Protein AF-A0A4U8TBW0-F1 (afdb_monomer_lite)

Organism: NCBI:txid50960

Sequence (154 aa):
MKQALNNLKDYAELAQASYFYFDLFKDSQGIPRKIYELDSNSNKIKDESYPRGYKEIEITLEHIVSQKYCNQEVLVNLQQGDDIFTKMRNDANETFNFDKLNGEFSEIQAKNFAKRYEVIFHQPNTTSGFSATLFYDTKATSKDPEYISQLRVS

pLDDT: mean 92.68, std 5.75, range [68.69, 98.12]

Secondary structure (DSSP, 8-state):
-HHHHHHHHHHHHHHHHTTS-GGGGB-TTSPBPEEE-B-TTSPBPB-TTSTTSB-EEE--HHHHHBGGGTTPBEEPPPPP--SHHHHHHHHHHHHT---B----B-HHHHHHHHHHEEEEEEE---TTSEEEEEEEETT--TTS-SEEEEEEE-

Radius of gyration: 17.81 Å; chains: 1; bounding box: 44×28×57 Å

Structure (mmCIF, N/CA/C/O backbone):
data_AF-A0A4U8TBW0-F1
#
_entry.id   AF-A0A4U8TBW0-F1
#
loop_
_atom_site.group_PDB
_atom_site.id
_atom_site.type_symbol
_atom_site.label_atom_id
_atom_site.label_alt_id
_atom_site.label_comp_id
_atom_site.label_asym_id
_atom_site.label_entity_id
_atom_site.label_seq_id
_atom_site.pdbx_PDB_ins_code
_atom_site.Cartn_x
_atom_site.Cartn_y
_atom_site.Cartn_z
_atom_site.occupancy
_atom_site.B_iso_or_equiv
_atom_site.auth_seq_id
_atom_site.auth_comp_id
_atom_site.auth_asym_id
_atom_site.auth_atom_id
_atom_site.pdbx_PDB_model_num
ATOM 1 N N . MET A 1 1 ? -15.344 5.400 30.530 1.00 69.88 1 MET A N 1
ATOM 2 C CA . MET A 1 1 ? -15.166 6.586 29.659 1.00 69.88 1 MET A CA 1
ATOM 3 C C . MET A 1 1 ? -13.925 6.473 28.772 1.00 69.88 1 MET A C 1
ATOM 5 O O . MET A 1 1 ? -14.093 6.481 27.565 1.00 69.88 1 MET A O 1
ATOM 9 N N . LYS A 1 2 ? -12.713 6.267 29.324 1.00 82.06 2 LY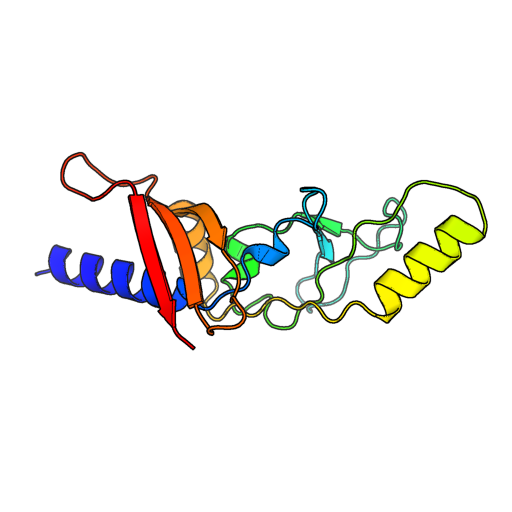S A N 1
ATOM 10 C CA . LYS A 1 2 ? -11.477 6.100 28.521 1.00 82.06 2 LYS A CA 1
ATOM 11 C C . LYS A 1 2 ? -11.546 4.961 27.487 1.00 82.06 2 LYS A C 1
ATOM 13 O O . LYS A 1 2 ? -11.174 5.167 26.345 1.00 82.06 2 LYS A O 1
ATOM 18 N N . GLN A 1 3 ? -12.085 3.800 27.865 1.00 83.44 3 GLN A N 1
ATOM 19 C CA . GLN A 1 3 ? -12.220 2.658 26.949 1.00 83.44 3 GLN A CA 1
ATOM 20 C C . GLN A 1 3 ? -13.195 2.933 25.794 1.00 83.44 3 GLN A C 1
ATOM 22 O O . GLN A 1 3 ? -12.866 2.677 24.648 1.00 83.44 3 GLN A O 1
ATOM 27 N N . ALA A 1 4 ? -14.359 3.524 26.078 1.00 84.69 4 ALA A N 1
ATOM 28 C CA . ALA A 1 4 ? -15.324 3.888 25.039 1.00 84.69 4 ALA A CA 1
ATOM 29 C C . ALA A 1 4 ? -14.744 4.901 24.035 1.00 84.69 4 ALA A C 1
ATOM 31 O O . ALA A 1 4 ? -14.999 4.791 22.842 1.00 84.69 4 ALA A O 1
ATOM 32 N N . LEU A 1 5 ? -13.932 5.853 24.512 1.00 87.75 5 LEU A N 1
ATOM 33 C CA . LEU A 1 5 ? -13.244 6.815 23.651 1.00 87.75 5 LEU A CA 1
ATOM 34 C C . LEU A 1 5 ? -12.189 6.141 22.761 1.00 87.75 5 LEU A C 1
ATOM 36 O O . LEU A 1 5 ? -12.115 6.452 21.577 1.00 87.75 5 LEU A O 1
ATOM 40 N N . ASN A 1 6 ? -11.405 5.209 23.312 1.00 87.38 6 ASN A N 1
ATOM 41 C CA . ASN A 1 6 ? -10.429 4.446 22.532 1.00 87.38 6 ASN A CA 1
ATOM 42 C C . ASN A 1 6 ? -11.123 3.610 21.453 1.00 87.38 6 ASN A C 1
ATOM 44 O O . ASN A 1 6 ? -10.750 3.711 20.293 1.00 87.38 6 ASN A O 1
ATOM 48 N N . ASN A 1 7 ? -12.193 2.894 21.807 1.00 87.50 7 ASN A N 1
ATOM 49 C CA . ASN A 1 7 ? -12.961 2.107 20.844 1.00 87.50 7 ASN A CA 1
ATOM 50 C C . ASN A 1 7 ? -13.544 2.991 19.732 1.00 87.50 7 ASN A C 1
ATOM 52 O O . ASN A 1 7 ? -13.497 2.621 18.566 1.00 87.50 7 ASN A O 1
ATOM 56 N N . LEU A 1 8 ? -14.071 4.174 20.072 1.00 90.56 8 LEU A N 1
ATOM 57 C CA . LEU A 1 8 ? -14.573 5.118 19.072 1.00 90.56 8 LEU A CA 1
ATOM 58 C C . LEU A 1 8 ? -13.466 5.555 18.107 1.00 90.56 8 LEU A C 1
ATOM 60 O O . LEU A 1 8 ? -13.693 5.598 16.902 1.00 90.56 8 LEU A O 1
ATOM 64 N N . LYS A 1 9 ? -12.276 5.861 18.635 1.00 91.25 9 LYS A N 1
ATOM 65 C CA . LYS A 1 9 ? -11.112 6.210 17.821 1.00 91.25 9 LYS A CA 1
ATOM 66 C C . LYS A 1 9 ? -10.714 5.053 16.901 1.00 91.25 9 LYS A C 1
ATOM 68 O O . LYS A 1 9 ? -10.542 5.272 15.710 1.00 91.25 9 LYS A O 1
ATOM 73 N N . ASP A 1 10 ? -10.616 3.843 17.438 1.00 91.44 10 ASP A N 1
ATOM 74 C CA . ASP A 1 10 ? -10.227 2.646 16.692 1.00 91.44 10 ASP A CA 1
ATOM 75 C C . ASP A 1 10 ? -11.205 2.342 15.550 1.00 91.44 10 ASP A C 1
ATOM 77 O O . ASP A 1 10 ? -10.792 2.125 14.411 1.00 91.44 10 ASP A O 1
ATOM 81 N N . TYR A 1 11 ? -12.512 2.387 15.826 1.00 91.62 11 TYR A N 1
ATOM 82 C CA . TYR A 1 11 ? -13.534 2.181 14.801 1.00 91.62 11 TYR A CA 1
ATOM 83 C C . TYR A 1 11 ? -13.559 3.306 13.764 1.00 91.62 11 TYR A C 1
ATOM 85 O O . TYR A 1 11 ? -13.791 3.029 12.589 1.00 91.62 11 TYR A O 1
ATOM 93 N N . ALA A 1 12 ? -13.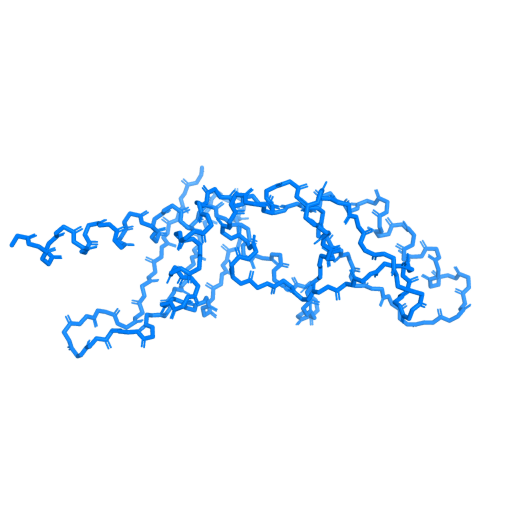291 4.554 14.162 1.00 93.44 12 ALA A N 1
ATOM 94 C CA . ALA A 1 12 ? -13.157 5.662 13.220 1.00 93.44 12 ALA A CA 1
ATOM 95 C C . ALA A 1 12 ? -11.936 5.485 12.302 1.00 93.44 12 ALA A C 1
ATOM 97 O O . ALA A 1 12 ? -12.048 5.709 11.098 1.00 93.44 12 ALA A O 1
ATOM 98 N N . GLU A 1 13 ? -10.799 5.032 12.840 1.00 95.25 13 GLU A N 1
ATOM 99 C CA . GLU A 1 13 ? -9.608 4.714 12.045 1.00 95.25 13 GLU A CA 1
ATOM 100 C C . GLU A 1 13 ? -9.882 3.563 11.070 1.00 95.25 13 GLU A C 1
ATOM 102 O O . GLU A 1 13 ? -9.561 3.686 9.894 1.00 95.25 13 GLU A O 1
ATOM 107 N N . LEU A 1 14 ? -10.536 2.479 11.499 1.00 94.81 14 LEU A N 1
ATOM 108 C CA . LEU A 1 14 ? -10.921 1.376 10.607 1.00 94.81 14 LEU A CA 1
ATOM 109 C C . LEU A 1 14 ? -11.884 1.831 9.500 1.00 94.81 14 LEU A C 1
ATOM 111 O O . LEU A 1 14 ? -11.711 1.460 8.338 1.00 94.81 14 LEU A O 1
ATOM 115 N N . ALA A 1 15 ? -12.870 2.664 9.840 1.00 92.75 15 ALA A N 1
ATOM 116 C CA . ALA A 1 15 ? -13.803 3.223 8.870 1.00 92.75 15 ALA A CA 1
ATOM 117 C C . ALA A 1 15 ? -13.087 4.113 7.842 1.00 92.75 15 ALA A C 1
ATOM 119 O O . ALA A 1 15 ? -13.329 3.966 6.646 1.00 92.75 15 ALA A O 1
ATOM 120 N N . GLN A 1 16 ? -12.165 4.983 8.270 1.00 94.06 16 GLN A N 1
ATOM 121 C CA . GLN A 1 16 ? -11.353 5.783 7.347 1.00 94.06 16 GLN A CA 1
ATOM 122 C C . GLN A 1 16 ? -10.435 4.889 6.503 1.00 94.06 16 GLN A C 1
ATOM 124 O O . GLN A 1 16 ? -10.351 5.067 5.291 1.00 94.06 16 GLN A O 1
ATOM 129 N N . ALA A 1 17 ? -9.817 3.877 7.116 1.00 94.19 17 ALA A N 1
ATOM 130 C CA . ALA A 1 17 ? -8.922 2.953 6.433 1.00 94.19 17 ALA A CA 1
ATOM 131 C C . ALA A 1 17 ? -9.606 2.203 5.284 1.00 94.19 17 ALA A C 1
ATOM 133 O O . ALA A 1 17 ? -8.957 1.896 4.290 1.00 94.19 17 ALA A O 1
ATOM 134 N N . SER A 1 18 ? -10.920 1.973 5.369 1.00 90.06 18 SER A N 1
ATOM 135 C CA . SER A 1 18 ? -11.704 1.343 4.298 1.00 90.06 18 SER A CA 1
ATOM 136 C C . SER A 1 18 ? -11.707 2.107 2.963 1.00 90.06 18 SER A C 1
ATOM 138 O O . SER A 1 18 ? -12.082 1.541 1.937 1.00 90.06 18 SER A O 1
ATOM 140 N N . TYR A 1 19 ? -11.279 3.374 2.953 1.00 90.56 19 TYR A N 1
ATOM 141 C CA . TYR A 1 19 ? -11.167 4.192 1.744 1.00 90.56 19 TYR A CA 1
ATOM 142 C C . TYR A 1 19 ? -9.805 4.078 1.042 1.00 90.56 19 TYR A C 1
ATOM 144 O O . TYR A 1 19 ? -9.656 4.602 -0.065 1.00 90.56 19 TYR A O 1
ATOM 152 N N . PHE A 1 20 ? -8.824 3.400 1.643 1.00 94.06 20 PHE A N 1
ATOM 153 C CA . PHE A 1 20 ? -7.490 3.255 1.062 1.00 94.06 20 PHE A CA 1
ATOM 154 C C . PHE A 1 20 ? -7.386 2.087 0.072 1.00 94.06 20 PHE A C 1
ATOM 156 O O . PHE A 1 20 ? -8.160 1.130 0.117 1.00 94.06 20 PHE A O 1
ATOM 163 N N . TYR A 1 21 ? -6.413 2.176 -0.837 1.00 93.44 21 TYR A N 1
ATOM 164 C CA . TYR A 1 21 ? -6.217 1.219 -1.931 1.00 93.44 21 TYR A CA 1
ATOM 165 C C . TYR A 1 21 ? -5.342 0.030 -1.510 1.00 93.44 21 TYR A C 1
ATOM 167 O O . TYR A 1 21 ? -4.151 -0.043 -1.821 1.00 93.44 21 TYR A O 1
ATOM 175 N N . PHE A 1 22 ? -5.925 -0.909 -0.757 1.00 95.31 22 PHE A N 1
ATOM 176 C CA . PHE A 1 22 ? -5.224 -2.128 -0.325 1.00 95.31 22 PHE A CA 1
ATOM 177 C C . PHE A 1 22 ? -4.999 -3.134 -1.460 1.00 95.31 22 PHE A C 1
ATOM 179 O O . PHE A 1 22 ? -4.161 -4.024 -1.340 1.00 95.31 22 PHE A O 1
ATOM 186 N N . ASP A 1 23 ? -5.689 -2.992 -2.587 1.00 93.44 23 ASP A N 1
ATOM 187 C CA . ASP A 1 23 ? -5.419 -3.744 -3.812 1.00 93.44 23 ASP A CA 1
ATOM 188 C C . ASP A 1 23 ? -4.014 -3.480 -4.371 1.00 93.44 23 ASP A C 1
ATOM 190 O O . ASP A 1 23 ? -3.456 -4.337 -5.048 1.00 93.44 23 ASP A O 1
ATOM 194 N N . LEU A 1 24 ? -3.378 -2.364 -3.999 1.00 95.62 24 LEU A N 1
ATOM 195 C CA . LEU A 1 24 ? -2.015 -2.038 -4.424 1.00 95.62 24 LEU A CA 1
ATOM 196 C C . LEU A 1 24 ? -0.929 -2.861 -3.716 1.00 95.62 24 LEU A C 1
ATOM 198 O O . LEU A 1 24 ? 0.235 -2.757 -4.106 1.00 95.62 24 LEU A O 1
ATOM 202 N N . PHE A 1 25 ? -1.271 -3.681 -2.710 1.00 95.06 25 PHE A N 1
ATOM 203 C CA . PHE A 1 25 ? -0.311 -4.577 -2.055 1.00 95.06 25 PHE A CA 1
ATOM 204 C C . PHE A 1 25 ? 0.349 -5.537 -3.040 1.00 95.06 25 PHE A C 1
ATOM 206 O O . PHE A 1 25 ? 1.538 -5.829 -2.919 1.00 95.06 25 PHE A O 1
ATOM 213 N N . LYS A 1 26 ? -0.431 -6.067 -3.983 1.00 95.31 26 LYS A N 1
ATOM 214 C CA . LYS A 1 26 ? -0.019 -7.134 -4.892 1.00 95.31 26 LYS A CA 1
ATOM 215 C C . LYS A 1 26 ? -0.559 -6.861 -6.284 1.00 95.31 26 LYS A C 1
ATOM 217 O O . LYS A 1 26 ? -1.605 -6.250 -6.441 1.00 95.31 26 LYS A O 1
ATOM 222 N N . ASP A 1 27 ? 0.155 -7.316 -7.301 1.00 93.81 27 ASP A N 1
ATOM 223 C CA . ASP A 1 27 ? -0.381 -7.300 -8.657 1.00 93.81 27 ASP A CA 1
ATOM 224 C C . ASP A 1 27 ? -1.436 -8.403 -8.869 1.00 93.81 27 ASP A C 1
ATOM 226 O O . ASP A 1 27 ? -1.744 -9.202 -7.982 1.00 93.81 27 ASP A O 1
ATOM 230 N N . SER A 1 28 ? -1.976 -8.471 -10.088 1.00 89.81 28 SER A N 1
ATOM 231 C CA . SER A 1 28 ? -2.954 -9.493 -10.484 1.00 89.81 28 SER A CA 1
ATOM 232 C C . SER A 1 28 ? -2.457 -10.941 -10.355 1.00 89.81 28 SER A C 1
ATOM 234 O O . SER A 1 28 ? -3.275 -11.858 -10.348 1.00 89.81 28 SER A O 1
ATOM 236 N N . GLN A 1 29 ? -1.141 -11.158 -10.260 1.00 91.81 29 GLN A N 1
ATOM 237 C CA . GLN A 1 29 ? -0.515 -12.470 -10.082 1.00 91.81 29 GLN A CA 1
ATOM 238 C C . GLN A 1 29 ? -0.212 -12.771 -8.605 1.00 91.81 29 GLN A C 1
ATOM 240 O O . GLN A 1 29 ? 0.344 -13.821 -8.287 1.00 91.81 29 GLN A O 1
ATOM 245 N N . GLY A 1 30 ? -0.575 -11.869 -7.688 1.00 92.50 30 GLY A N 1
ATOM 246 C CA . GLY A 1 30 ? -0.321 -12.015 -6.259 1.00 92.50 30 GLY A CA 1
ATOM 247 C C . GLY A 1 30 ? 1.114 -11.678 -5.845 1.00 92.50 30 GLY A C 1
ATOM 248 O 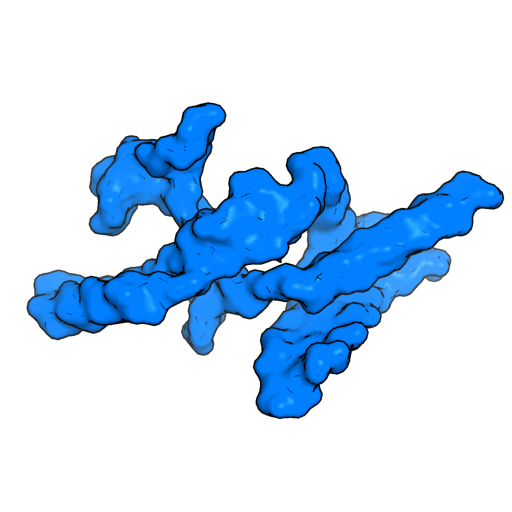O . GLY A 1 30 ? 1.486 -11.966 -4.704 1.00 92.50 30 GLY A O 1
ATOM 249 N N . ILE A 1 31 ? 1.913 -11.071 -6.728 1.00 95.12 31 ILE A N 1
ATOM 250 C CA . ILE A 1 31 ? 3.291 -10.675 -6.423 1.00 95.12 31 ILE A CA 1
ATOM 251 C C . ILE A 1 31 ? 3.260 -9.321 -5.705 1.00 95.12 31 ILE A C 1
ATOM 253 O O . ILE A 1 31 ? 2.638 -8.388 -6.224 1.00 95.12 31 ILE A O 1
ATOM 257 N N . PRO A 1 32 ? 3.921 -9.176 -4.540 1.00 97.00 32 PRO A N 1
ATOM 258 C CA . PRO A 1 32 ? 3.983 -7.905 -3.831 1.00 97.00 32 PRO A CA 1
ATOM 259 C C . PRO A 1 32 ? 4.495 -6.778 -4.721 1.00 97.00 32 PRO A C 1
ATOM 261 O O . PRO A 1 32 ? 5.480 -6.942 -5.445 1.00 97.00 32 PRO A O 1
ATOM 264 N N . ARG A 1 33 ? 3.816 -5.634 -4.679 1.00 97.44 33 ARG A N 1
ATOM 265 C CA . ARG A 1 33 ? 4.247 -4.436 -5.400 1.00 97.44 33 ARG A CA 1
ATOM 266 C C . ARG A 1 33 ? 5.151 -3.587 -4.523 1.00 97.44 33 ARG A C 1
ATOM 268 O O . ARG A 1 33 ? 5.230 -3.755 -3.304 1.00 97.44 33 ARG A O 1
ATOM 275 N N . LYS A 1 34 ? 5.857 -2.665 -5.165 1.00 97.88 34 LYS A N 1
ATOM 276 C CA . LYS A 1 34 ? 6.908 -1.872 -4.530 1.00 97.88 34 LYS A CA 1
ATOM 277 C C . LYS A 1 34 ? 6.685 -0.383 -4.729 1.00 97.88 34 LYS A C 1
ATOM 279 O O . LYS A 1 34 ? 5.911 0.030 -5.584 1.00 97.88 34 LYS A O 1
ATOM 284 N N . ILE A 1 35 ? 7.416 0.413 -3.966 1.00 97.69 35 ILE A N 1
ATOM 285 C CA . ILE A 1 35 ? 7.591 1.854 -4.158 1.00 97.69 35 ILE A CA 1
ATOM 286 C C . ILE A 1 35 ? 9.083 2.183 -4.126 1.00 97.69 35 ILE A C 1
ATOM 288 O O . ILE A 1 35 ? 9.887 1.400 -3.618 1.00 97.69 35 ILE A O 1
ATOM 292 N N . TYR A 1 36 ? 9.468 3.349 -4.638 1.00 97.31 36 TYR A N 1
ATOM 293 C CA . TYR A 1 36 ? 10.822 3.858 -4.416 1.00 97.31 36 TYR A CA 1
ATOM 294 C C . TYR A 1 36 ? 11.038 4.208 -2.942 1.00 97.31 36 TYR A C 1
ATOM 296 O O . TYR A 1 36 ? 10.180 4.824 -2.311 1.00 97.31 36 TYR A O 1
ATOM 304 N N . GLU A 1 37 ? 12.204 3.886 -2.396 1.00 96.19 37 GLU A N 1
ATOM 305 C CA . GLU A 1 37 ? 12.604 4.466 -1.120 1.00 96.19 37 GLU A CA 1
ATOM 306 C C . GLU A 1 37 ? 12.994 5.934 -1.322 1.00 96.19 37 GLU A C 1
ATOM 308 O O . GLU A 1 37 ? 13.682 6.293 -2.287 1.00 96.19 37 GLU A O 1
ATOM 313 N N . LEU A 1 38 ? 12.531 6.782 -0.407 1.00 93.94 38 LEU A N 1
ATOM 314 C CA . LEU A 1 38 ? 12.784 8.213 -0.431 1.00 93.94 38 LEU A CA 1
ATOM 315 C C . LEU A 1 38 ? 13.727 8.615 0.702 1.00 93.94 38 LEU A C 1
ATOM 317 O O . LEU A 1 38 ? 13.630 8.102 1.819 1.00 93.94 38 LEU A O 1
ATOM 321 N N . ASP A 1 39 ? 14.612 9.567 0.418 1.00 93.12 39 ASP A N 1
ATOM 322 C CA . ASP A 1 39 ? 15.428 10.226 1.433 1.00 93.12 39 ASP A CA 1
ATOM 323 C C . ASP A 1 39 ? 14.600 11.217 2.281 1.00 93.12 39 ASP A C 1
ATOM 325 O O . ASP A 1 39 ? 13.401 11.426 2.072 1.00 93.12 39 ASP A O 1
ATOM 329 N N . SER A 1 40 ? 15.247 11.872 3.247 1.00 88.88 40 SER A N 1
ATOM 330 C CA . SER A 1 40 ? 14.607 12.882 4.104 1.00 88.88 40 SER A CA 1
ATOM 331 C C . SER A 1 40 ? 14.039 14.088 3.340 1.00 88.88 40 SER A C 1
ATOM 333 O O . SER A 1 40 ? 13.196 14.801 3.876 1.00 88.88 40 SER A O 1
ATOM 335 N N . ASN A 1 41 ? 14.487 14.320 2.104 1.00 90.25 41 ASN A N 1
ATOM 336 C CA . ASN A 1 41 ? 14.045 15.400 1.224 1.00 90.25 41 ASN A CA 1
ATOM 337 C C . ASN A 1 41 ? 13.022 14.916 0.178 1.00 90.25 41 ASN A C 1
ATOM 339 O O . ASN A 1 41 ? 12.706 15.658 -0.749 1.00 90.25 41 ASN A O 1
ATOM 343 N N . SER A 1 42 ? 12.491 13.696 0.323 1.00 88.38 42 SER A N 1
ATOM 344 C CA . SER A 1 42 ? 11.550 13.063 -0.613 1.00 88.38 42 SER A CA 1
ATOM 345 C C . SER A 1 42 ? 12.120 12.769 -2.009 1.00 88.38 42 SER A C 1
ATOM 347 O O . SER A 1 42 ? 11.360 12.600 -2.964 1.00 88.38 42 SER A O 1
ATOM 349 N N . ASN A 1 43 ? 13.445 12.672 -2.154 1.00 93.88 43 ASN A N 1
ATOM 350 C CA . ASN A 1 43 ? 14.073 12.246 -3.404 1.00 93.88 43 ASN A CA 1
ATOM 351 C C . ASN A 1 43 ? 14.269 10.731 -3.430 1.00 93.88 43 ASN A C 1
ATOM 353 O O . ASN A 1 43 ? 14.591 10.119 -2.413 1.00 93.88 43 ASN A O 1
ATOM 357 N N . LYS A 1 44 ? 14.146 10.131 -4.619 1.00 96.19 44 LYS A N 1
ATOM 358 C CA . LYS A 1 44 ? 14.433 8.707 -4.837 1.00 96.19 44 LYS A CA 1
ATOM 359 C C . LYS A 1 44 ? 15.903 8.412 -4.531 1.00 96.19 44 LYS A C 1
ATOM 361 O O . LYS A 1 44 ? 16.795 9.067 -5.078 1.00 96.19 44 LYS A O 1
ATOM 366 N N . ILE A 1 45 ? 16.155 7.396 -3.714 1.00 96.88 45 ILE A N 1
ATOM 367 C CA . ILE A 1 45 ? 17.514 6.961 -3.379 1.00 96.88 45 ILE A CA 1
ATOM 368 C C . ILE A 1 45 ? 18.080 6.152 -4.550 1.00 96.88 45 ILE A C 1
ATOM 370 O O . ILE A 1 45 ? 17.492 5.150 -4.950 1.00 96.88 45 ILE A O 1
ATOM 374 N N . LYS A 1 46 ? 19.211 6.587 -5.118 1.00 97.00 46 LYS A N 1
ATOM 375 C CA . LYS A 1 46 ? 19.890 5.873 -6.213 1.00 97.00 46 LYS A CA 1
ATOM 376 C C . LYS A 1 46 ? 20.565 4.605 -5.699 1.00 97.00 46 LYS A C 1
ATOM 378 O O . LYS A 1 46 ? 21.306 4.663 -4.721 1.00 97.00 46 LYS A O 1
ATOM 383 N N . ASP A 1 47 ? 20.337 3.501 -6.396 1.00 96.81 47 ASP A N 1
ATOM 384 C CA . ASP A 1 47 ? 20.964 2.207 -6.140 1.00 96.81 47 ASP A CA 1
ATOM 385 C C . ASP A 1 47 ? 20.911 1.359 -7.422 1.00 96.81 47 ASP A C 1
ATOM 387 O O . ASP A 1 47 ? 19.850 0.886 -7.832 1.00 96.81 47 ASP A O 1
ATOM 391 N N . GLU A 1 48 ? 22.062 1.189 -8.075 1.00 95.88 48 GLU A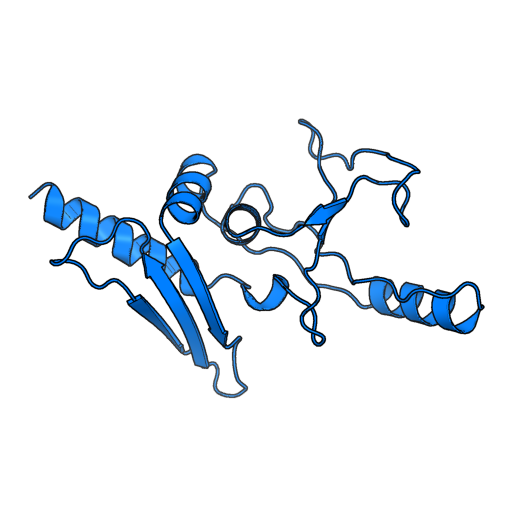 N 1
ATOM 392 C CA . GLU A 1 48 ? 22.193 0.470 -9.352 1.00 95.88 48 GLU A CA 1
ATOM 393 C C . GLU A 1 48 ? 22.003 -1.050 -9.222 1.00 95.88 48 GLU A C 1
ATOM 395 O O . GLU A 1 48 ? 21.923 -1.743 -10.233 1.00 95.88 48 GLU A O 1
ATOM 400 N N . SER A 1 49 ? 21.884 -1.581 -7.997 1.00 95.31 49 SER A N 1
ATOM 401 C CA . SER A 1 49 ? 21.535 -2.992 -7.789 1.00 95.31 49 SER A CA 1
ATOM 402 C C . SER A 1 49 ? 20.070 -3.312 -8.119 1.00 95.31 49 SER A C 1
ATOM 404 O O . SER A 1 49 ? 19.723 -4.481 -8.294 1.00 95.31 49 SER A O 1
ATOM 406 N N . TYR A 1 50 ? 19.214 -2.291 -8.233 1.00 94.31 50 TYR A N 1
ATOM 407 C CA . TYR A 1 50 ? 17.800 -2.435 -8.577 1.00 94.31 50 TYR A CA 1
ATOM 408 C C . TYR A 1 50 ? 17.561 -2.207 -10.074 1.00 94.31 50 TYR A C 1
ATOM 410 O O . TYR A 1 50 ? 18.252 -1.390 -10.685 1.00 94.31 50 TYR A O 1
ATOM 418 N N . PRO A 1 51 ? 16.527 -2.834 -10.673 1.00 91.50 51 PRO A N 1
ATOM 419 C CA . PRO A 1 51 ? 16.273 -2.760 -12.117 1.00 91.50 51 PRO A CA 1
ATOM 420 C C . PRO A 1 51 ? 16.152 -1.338 -12.675 1.00 91.50 51 PRO A C 1
ATOM 422 O O . PRO A 1 51 ? 16.497 -1.085 -13.825 1.00 91.50 51 PRO A O 1
ATOM 425 N N . ARG A 1 52 ? 15.665 -0.407 -11.851 1.00 93.25 52 ARG A N 1
ATOM 426 C CA . ARG A 1 52 ? 15.423 0.993 -12.222 1.00 93.25 52 ARG A CA 1
ATOM 427 C C . ARG A 1 52 ? 16.544 1.942 -11.798 1.00 93.25 52 ARG A C 1
ATOM 429 O O . ARG A 1 52 ? 16.413 3.147 -11.981 1.00 93.25 52 ARG A O 1
ATOM 436 N N . GLY A 1 53 ? 17.613 1.431 -11.184 1.00 95.69 53 GLY A N 1
ATOM 437 C CA . GLY A 1 53 ? 18.704 2.244 -10.636 1.00 95.69 53 GLY A CA 1
ATOM 438 C C . GLY A 1 53 ? 18.337 3.043 -9.379 1.00 95.69 53 GLY A C 1
ATOM 439 O O . GLY A 1 53 ? 19.075 3.945 -8.975 1.00 95.69 53 GLY A O 1
ATOM 440 N N . TYR A 1 54 ? 17.202 2.729 -8.755 1.00 97.25 54 TYR A N 1
ATOM 441 C CA . TYR A 1 54 ? 16.738 3.328 -7.509 1.00 97.25 54 TYR A CA 1
ATOM 442 C C . TYR A 1 54 ? 16.313 2.240 -6.543 1.00 97.25 54 TYR A C 1
ATOM 444 O O . TYR A 1 54 ? 15.719 1.246 -6.956 1.00 97.25 54 TYR A O 1
ATOM 452 N N . LYS A 1 55 ? 16.555 2.463 -5.254 1.00 97.62 55 LYS A N 1
ATOM 453 C CA . LYS A 1 55 ? 16.169 1.525 -4.210 1.00 97.62 55 LYS A CA 1
ATOM 454 C C . LYS A 1 55 ? 14.650 1.350 -4.186 1.00 97.62 55 LYS A C 1
ATOM 456 O O . LYS A 1 55 ? 13.903 2.325 -4.088 1.00 97.62 55 LYS A O 1
ATOM 461 N N . GLU A 1 56 ? 14.206 0.102 -4.275 1.00 97.06 56 GLU A N 1
ATOM 462 C CA . GLU A 1 56 ? 12.796 -0.286 -4.233 1.00 97.06 56 GLU A CA 1
ATOM 463 C C . GLU A 1 56 ? 12.497 -1.003 -2.914 1.00 97.06 56 GLU A C 1
ATOM 465 O O . GLU A 1 56 ? 13.258 -1.871 -2.486 1.00 97.06 56 GLU A O 1
ATOM 470 N N . ILE A 1 57 ? 11.367 -0.683 -2.290 1.00 97.00 57 ILE A N 1
ATOM 471 C CA . ILE A 1 57 ? 10.894 -1.339 -1.067 1.00 97.00 57 ILE A CA 1
ATOM 472 C C . ILE A 1 57 ? 9.484 -1.880 -1.271 1.00 97.00 57 ILE A C 1
ATOM 474 O O . ILE A 1 57 ? 8.678 -1.289 -1.989 1.00 97.00 57 ILE A O 1
ATOM 478 N N . GLU A 1 58 ? 9.188 -3.016 -0.647 1.00 97.75 58 GLU A N 1
ATOM 479 C CA . GLU A 1 58 ? 7.854 -3.616 -0.679 1.00 97.75 58 GLU A CA 1
ATOM 480 C C . GLU A 1 58 ? 6.819 -2.697 -0.013 1.00 97.75 58 GLU A C 1
ATOM 482 O O . GLU A 1 58 ? 7.096 -2.015 0.981 1.00 97.75 58 GLU A O 1
ATOM 487 N N . ILE A 1 59 ? 5.611 -2.658 -0.577 1.00 97.62 59 ILE A N 1
ATOM 488 C CA . ILE A 1 59 ? 4.501 -1.913 0.010 1.00 97.62 59 ILE A CA 1
ATOM 489 C C . ILE A 1 59 ? 4.053 -2.589 1.302 1.00 97.62 59 ILE A C 1
ATOM 491 O O . ILE A 1 59 ? 3.757 -3.777 1.342 1.00 97.62 59 ILE A O 1
ATOM 495 N N . THR A 1 60 ? 3.941 -1.792 2.360 1.00 97.12 60 THR A N 1
ATOM 496 C CA . THR A 1 60 ? 3.439 -2.224 3.661 1.00 97.12 60 THR A CA 1
ATOM 497 C C . THR A 1 60 ? 2.131 -1.510 3.974 1.00 97.12 60 THR A C 1
ATOM 499 O O . THR A 1 60 ? 1.781 -0.512 3.339 1.00 97.12 60 THR A O 1
ATOM 502 N N . LEU A 1 61 ? 1.410 -2.000 4.987 1.00 97.06 61 LEU A N 1
ATOM 503 C CA . LEU A 1 61 ? 0.181 -1.356 5.446 1.00 97.06 61 LEU A CA 1
ATOM 504 C C . LEU A 1 61 ? 0.426 0.102 5.857 1.00 97.06 61 LEU A C 1
ATOM 506 O O . LEU A 1 61 ? -0.381 0.968 5.535 1.00 97.06 61 LEU A O 1
ATOM 510 N N . GLU A 1 62 ? 1.564 0.386 6.496 1.00 97.12 62 GLU A N 1
ATOM 511 C CA . GLU A 1 62 ? 1.954 1.751 6.861 1.00 97.12 62 GLU A CA 1
ATOM 512 C C . GLU A 1 62 ? 2.061 2.658 5.628 1.00 97.12 62 GLU A C 1
ATOM 514 O O . GLU A 1 62 ? 1.577 3.787 5.670 1.00 97.12 62 GLU A O 1
ATOM 519 N N . HIS A 1 63 ? 2.635 2.164 4.523 1.00 97.38 63 HIS A N 1
ATOM 520 C CA . HIS A 1 63 ? 2.751 2.938 3.284 1.00 97.38 63 HIS A CA 1
ATOM 521 C C . HIS A 1 63 ? 1.374 3.310 2.722 1.00 97.38 63 HIS A C 1
ATOM 523 O O . HIS A 1 63 ? 1.157 4.464 2.369 1.00 97.38 63 HIS A O 1
ATOM 529 N N . ILE A 1 64 ? 0.437 2.357 2.679 1.00 97.19 64 ILE A N 1
ATOM 530 C CA . ILE A 1 64 ? -0.893 2.569 2.087 1.00 97.19 64 ILE A CA 1
ATOM 531 C C . ILE A 1 64 ? -1.713 3.579 2.885 1.00 97.19 64 ILE A C 1
ATOM 533 O O . ILE A 1 64 ? -2.345 4.448 2.292 1.00 97.19 64 ILE A O 1
ATOM 537 N N . VAL A 1 65 ? -1.708 3.479 4.217 1.00 97.75 65 VAL A N 1
ATOM 538 C CA . VAL A 1 65 ? -2.575 4.323 5.054 1.00 97.75 65 VAL A CA 1
ATOM 539 C C . VAL A 1 65 ? -1.978 5.697 5.348 1.00 97.75 65 VAL A C 1
ATOM 541 O O . VAL A 1 65 ? -2.708 6.607 5.734 1.00 97.75 65 VAL A O 1
ATOM 544 N N . SER A 1 66 ? -0.663 5.874 5.198 1.00 97.19 66 SER A N 1
ATOM 545 C CA . SER A 1 66 ? 0.027 7.091 5.622 1.00 97.19 66 SER A CA 1
ATOM 546 C C . SER A 1 66 ? -0.021 8.217 4.591 1.00 97.19 66 SER A C 1
ATOM 548 O O . SER A 1 66 ? 0.324 8.048 3.424 1.00 97.19 66 SER A O 1
ATOM 550 N N . GLN A 1 67 ? -0.298 9.423 5.083 1.00 96.44 67 GLN A N 1
ATOM 551 C CA . GLN A 1 67 ? -0.208 10.671 4.331 1.00 96.44 67 GLN A CA 1
ATOM 552 C C . GLN A 1 67 ? 1.202 10.958 3.804 1.00 96.44 67 GLN A C 1
ATOM 554 O O . GLN A 1 67 ? 1.348 11.604 2.770 1.00 96.44 67 GLN A O 1
ATOM 559 N N . LYS A 1 68 ? 2.247 10.470 4.484 1.00 94.38 68 LYS A N 1
ATOM 560 C CA . LYS A 1 68 ? 3.643 10.679 4.071 1.00 94.38 68 LYS A CA 1
ATOM 561 C C . LYS A 1 68 ? 3.910 10.139 2.664 1.00 94.38 68 LYS A C 1
ATOM 563 O O . LYS A 1 68 ? 4.680 10.739 1.924 1.00 94.38 68 LYS A O 1
ATOM 568 N N . TYR A 1 69 ? 3.280 9.019 2.318 1.00 95.06 69 TYR A N 1
ATOM 569 C CA . TYR A 1 69 ? 3.449 8.351 1.029 1.00 95.06 69 TYR A CA 1
ATOM 570 C C . TYR A 1 69 ? 2.308 8.689 0.055 1.00 95.06 69 TYR A C 1
ATOM 572 O O . TYR A 1 69 ? 2.224 8.112 -1.025 1.00 95.06 69 TYR A O 1
ATOM 580 N N . CYS A 1 70 ? 1.421 9.624 0.408 1.00 94.88 70 CYS A N 1
ATOM 581 C CA . CYS A 1 70 ? 0.310 10.029 -0.445 1.00 94.88 70 CYS A CA 1
ATOM 582 C C . CYS A 1 70 ? 0.821 10.559 -1.794 1.00 94.88 70 CYS A C 1
ATOM 584 O O . CYS A 1 70 ? 1.780 11.329 -1.852 1.00 94.88 70 CYS A O 1
ATOM 586 N N . ASN A 1 71 ? 0.166 10.157 -2.883 1.00 95.62 71 ASN A N 1
ATOM 587 C CA . ASN A 1 71 ? 0.552 10.419 -4.273 1.00 95.62 71 ASN A CA 1
ATOM 588 C C . ASN A 1 71 ? 1.870 9.780 -4.730 1.00 95.62 71 ASN A C 1
ATOM 590 O O . ASN A 1 71 ? 2.270 9.995 -5.879 1.00 95.62 71 ASN A O 1
ATOM 594 N N . GLN A 1 72 ? 2.531 8.988 -3.884 1.00 96.00 72 GLN A N 1
ATOM 595 C CA . GLN A 1 72 ? 3.701 8.241 -4.307 1.00 96.00 72 GLN A CA 1
ATOM 596 C C . GLN A 1 72 ? 3.298 7.142 -5.292 1.00 96.00 72 GLN A C 1
ATOM 598 O O . GLN A 1 72 ? 2.331 6.410 -5.076 1.00 96.00 72 GLN A O 1
ATOM 603 N N . GLU A 1 73 ? 4.057 7.055 -6.381 1.00 96.06 73 GLU A N 1
ATOM 604 C CA . GLU A 1 73 ? 3.884 6.068 -7.441 1.00 96.06 73 GLU A CA 1
ATOM 605 C C . GLU A 1 73 ? 4.143 4.651 -6.921 1.00 96.06 73 GLU A C 1
ATOM 607 O O . GLU A 1 73 ? 5.176 4.388 -6.293 1.00 96.06 73 GLU A O 1
ATOM 612 N N . VAL A 1 74 ? 3.217 3.741 -7.223 1.00 97.81 74 VAL A N 1
ATOM 613 C CA . VAL A 1 74 ? 3.392 2.307 -6.999 1.00 97.81 74 VAL A CA 1
ATOM 614 C C . VAL A 1 74 ? 3.986 1.669 -8.241 1.00 97.81 74 VAL A C 1
ATOM 616 O O . VAL A 1 74 ? 3.468 1.851 -9.330 1.00 97.81 74 VAL A O 1
ATOM 619 N N . LEU A 1 75 ? 5.053 0.896 -8.086 1.00 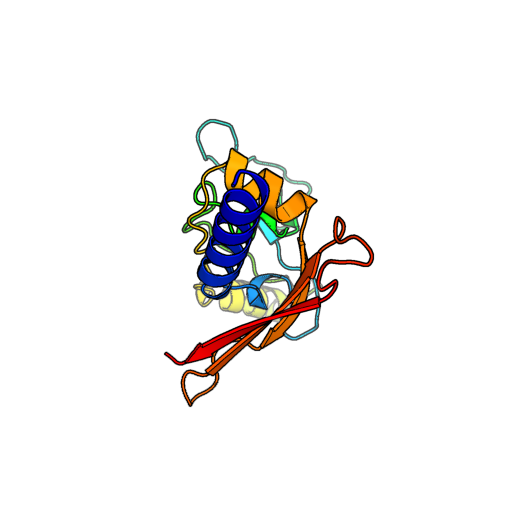97.25 75 LEU A N 1
ATOM 620 C CA . LEU A 1 75 ? 5.780 0.286 -9.192 1.00 97.25 75 LEU A CA 1
ATOM 621 C C . LEU A 1 75 ? 5.076 -0.972 -9.697 1.00 97.25 75 LEU A C 1
ATOM 623 O O . LEU A 1 75 ? 4.649 -1.824 -8.912 1.00 97.25 75 LEU A O 1
ATOM 627 N N . VAL A 1 76 ? 5.046 -1.127 -11.020 1.00 96.12 76 VAL A N 1
ATOM 628 C CA . VAL A 1 76 ? 4.692 -2.398 -11.658 1.00 96.12 76 VAL A CA 1
ATOM 629 C C . VAL A 1 76 ? 5.821 -3.412 -11.487 1.00 96.12 76 VAL A C 1
ATOM 631 O O . VAL A 1 76 ? 7.010 -3.075 -11.542 1.00 96.12 76 VAL A O 1
ATOM 634 N N . ASN A 1 77 ? 5.454 -4.678 -11.305 1.00 95.56 77 ASN A N 1
ATOM 635 C CA . ASN A 1 77 ? 6.424 -5.761 -11.291 1.00 95.56 77 ASN A CA 1
ATOM 636 C C . ASN A 1 77 ? 6.935 -6.013 -12.711 1.00 95.56 77 ASN A C 1
ATOM 638 O O . ASN A 1 77 ? 6.159 -6.221 -13.644 1.00 95.56 77 ASN A O 1
ATOM 642 N N . LEU A 1 78 ? 8.256 -5.968 -12.865 1.00 94.00 78 LEU A N 1
ATOM 643 C CA . LEU A 1 78 ? 8.912 -6.189 -14.146 1.00 94.00 78 LEU A CA 1
ATOM 644 C C . LEU A 1 78 ? 8.952 -7.682 -14.461 1.00 94.00 78 LEU A C 1
ATOM 646 O O . LEU A 1 78 ? 9.297 -8.504 -13.609 1.00 94.00 78 LEU A O 1
ATOM 650 N N . GLN A 1 79 ? 8.641 -8.025 -15.707 1.00 92.06 79 GLN A N 1
ATOM 651 C CA . GLN A 1 79 ? 8.840 -9.375 -16.219 1.00 92.06 79 GLN A CA 1
ATOM 652 C C . GLN A 1 79 ? 10.336 -9.634 -16.412 1.00 92.06 79 GLN A C 1
ATOM 654 O O . GLN A 1 79 ? 11.069 -8.753 -16.866 1.00 92.06 79 GLN A O 1
ATOM 659 N N . GLN A 1 80 ? 10.781 -10.845 -16.072 1.00 89.31 80 GLN A N 1
ATOM 660 C CA . GLN A 1 80 ? 12.158 -11.278 -16.298 1.00 89.31 80 GLN A CA 1
ATOM 661 C C . GLN A 1 80 ? 12.341 -11.716 -17.754 1.00 89.31 80 GLN A C 1
ATOM 663 O O . GLN A 1 80 ? 11.582 -12.548 -18.248 1.00 89.31 80 GLN A O 1
ATOM 668 N N . GLY A 1 81 ? 13.361 -11.179 -18.421 1.00 88.81 81 GLY A N 1
ATOM 669 C CA . GLY A 1 81 ? 13.718 -11.538 -19.791 1.00 88.81 81 GLY A CA 1
ATOM 670 C C . GLY A 1 81 ? 14.566 -10.459 -20.460 1.00 88.81 81 GLY A C 1
ATOM 671 O O . GLY A 1 81 ? 14.309 -9.267 -20.300 1.00 88.81 81 GLY A O 1
ATOM 672 N N . ASP A 1 82 ? 15.573 -10.881 -21.223 1.00 87.50 82 ASP A N 1
ATOM 673 C CA . ASP A 1 82 ? 16.526 -9.970 -21.876 1.00 87.50 82 ASP A CA 1
ATOM 674 C C . ASP A 1 82 ? 16.127 -9.587 -23.311 1.00 87.50 82 ASP A C 1
ATOM 676 O O . ASP A 1 82 ? 16.789 -8.762 -23.954 1.00 87.50 82 ASP A O 1
ATOM 680 N N . ASP A 1 83 ? 15.041 -10.168 -23.824 1.00 95.31 83 ASP A N 1
ATOM 681 C CA . ASP A 1 83 ? 14.564 -9.929 -25.178 1.00 95.31 83 ASP A CA 1
ATOM 682 C C . ASP A 1 83 ? 13.849 -8.576 -25.330 1.00 95.31 83 ASP A C 1
ATOM 684 O O . ASP A 1 83 ? 13.356 -7.959 -24.381 1.00 95.31 83 ASP A O 1
ATOM 688 N N . ILE A 1 84 ? 13.786 -8.108 -26.577 1.00 95.00 84 ILE A N 1
ATOM 689 C CA . ILE A 1 84 ? 13.212 -6.803 -26.920 1.00 95.00 84 ILE A CA 1
ATOM 690 C C . ILE A 1 84 ? 11.716 -6.742 -26.577 1.00 95.00 84 ILE A C 1
ATOM 692 O O . ILE A 1 84 ? 11.241 -5.692 -26.149 1.00 95.00 84 ILE A O 1
ATOM 696 N N . PHE A 1 85 ? 10.970 -7.843 -26.712 1.00 95.75 85 PHE A N 1
ATOM 697 C CA . PHE A 1 85 ? 9.538 -7.838 -26.419 1.00 95.75 85 PHE A CA 1
ATOM 698 C C . PHE A 1 85 ? 9.262 -7.744 -24.917 1.00 95.75 85 PHE A C 1
ATOM 700 O O . PHE A 1 85 ? 8.296 -7.091 -24.527 1.00 95.75 85 PHE A O 1
ATOM 707 N N . THR A 1 86 ? 10.090 -8.360 -24.070 1.00 95.06 86 THR A N 1
ATOM 708 C CA . THR A 1 86 ? 9.987 -8.214 -22.608 1.00 95.06 86 THR A CA 1
ATOM 709 C C . THR A 1 86 ? 10.246 -6.773 -22.174 1.00 95.06 86 THR A C 1
ATOM 711 O O . THR A 1 86 ? 9.447 -6.209 -21.427 1.00 95.06 86 THR A O 1
ATOM 714 N N . LYS A 1 87 ? 11.289 -6.134 -22.720 1.00 93.50 87 LYS A N 1
ATOM 715 C CA . LYS A 1 87 ? 11.575 -4.709 -22.469 1.00 93.50 87 LYS A CA 1
ATOM 716 C C . LYS A 1 87 ? 10.411 -3.815 -22.897 1.00 93.50 87 LYS A C 1
ATOM 718 O O . LYS A 1 87 ? 9.894 -3.071 -22.078 1.00 93.50 87 LYS A O 1
ATOM 723 N N . MET A 1 88 ? 9.904 -3.992 -24.120 1.00 95.56 88 MET A N 1
ATOM 724 C CA . MET A 1 88 ? 8.747 -3.234 -24.618 1.00 95.56 88 MET A CA 1
ATOM 725 C C . MET A 1 88 ? 7.493 -3.401 -23.747 1.00 95.56 88 MET A C 1
ATOM 727 O O . MET A 1 88 ? 6.757 -2.438 -23.545 1.00 95.56 88 MET A O 1
ATOM 731 N N . ARG A 1 89 ? 7.221 -4.611 -23.235 1.00 95.06 89 ARG A N 1
ATOM 732 C CA . ARG A 1 89 ? 6.082 -4.851 -22.332 1.00 95.06 89 ARG A CA 1
ATOM 733 C C . ARG A 1 89 ? 6.261 -4.151 -20.993 1.00 95.06 89 ARG A C 1
ATOM 735 O O . ARG A 1 89 ? 5.305 -3.562 -20.501 1.00 95.06 89 ARG A O 1
ATOM 742 N N . ASN A 1 90 ? 7.458 -4.221 -20.420 1.00 95.12 90 ASN A N 1
ATOM 743 C CA . ASN A 1 90 ? 7.780 -3.534 -19.176 1.00 95.12 90 ASN A CA 1
ATOM 744 C C . ASN A 1 90 ? 7.640 -2.013 -19.341 1.00 95.12 90 ASN A C 1
ATOM 746 O O . ASN A 1 90 ? 6.897 -1.405 -18.578 1.00 95.12 90 ASN A O 1
ATOM 750 N N . ASP A 1 91 ? 8.226 -1.435 -20.393 1.00 94.44 91 ASP A N 1
ATOM 751 C CA . ASP A 1 91 ? 8.134 0.001 -20.691 1.00 94.44 91 ASP A CA 1
ATOM 752 C C . ASP A 1 91 ? 6.676 0.452 -20.881 1.00 94.44 91 ASP A C 1
ATOM 754 O O . ASP A 1 91 ? 6.258 1.494 -20.371 1.00 94.44 91 ASP A O 1
ATOM 758 N N . ALA A 1 92 ? 5.870 -0.341 -21.598 1.00 95.38 92 ALA A N 1
ATOM 759 C CA . ALA A 1 92 ? 4.450 -0.061 -21.778 1.00 95.38 92 ALA A CA 1
ATOM 760 C C . ALA A 1 92 ? 3.689 -0.128 -20.445 1.00 95.38 92 ALA A C 1
ATOM 762 O O . ALA A 1 92 ? 2.933 0.789 -20.130 1.00 95.38 92 ALA A O 1
ATOM 763 N N . ASN A 1 93 ? 3.907 -1.178 -19.647 1.00 94.25 93 ASN A N 1
ATOM 764 C CA . ASN A 1 93 ? 3.268 -1.325 -18.340 1.00 94.25 93 ASN A CA 1
ATOM 765 C C . ASN A 1 93 ? 3.609 -0.155 -17.415 1.00 94.25 93 ASN A C 1
ATOM 767 O O . ASN A 1 93 ? 2.728 0.336 -16.724 1.00 94.25 93 ASN A O 1
ATOM 771 N N . GLU A 1 94 ? 4.857 0.311 -17.422 1.00 94.50 94 GLU A N 1
ATOM 772 C CA . GLU A 1 94 ? 5.270 1.491 -16.661 1.00 94.50 94 GLU A CA 1
ATOM 773 C C . GLU A 1 94 ? 4.622 2.771 -17.185 1.00 94.50 94 GLU A C 1
ATOM 775 O O . GLU A 1 94 ? 4.089 3.556 -16.407 1.00 94.50 94 GLU A O 1
ATOM 780 N N . THR A 1 95 ? 4.606 2.965 -18.504 1.00 95.31 95 THR A N 1
ATOM 781 C CA . THR A 1 95 ? 4.028 4.161 -19.138 1.00 95.31 95 THR A CA 1
ATOM 782 C C . THR A 1 95 ? 2.537 4.317 -18.835 1.00 95.31 95 THR A C 1
ATOM 784 O O . THR A 1 95 ? 2.048 5.436 -18.681 1.00 95.31 95 THR A O 1
ATOM 787 N N . PHE A 1 96 ? 1.806 3.203 -18.758 1.00 94.69 96 PHE A N 1
ATOM 788 C CA . PHE A 1 96 ? 0.366 3.184 -18.491 1.00 94.69 96 PHE A CA 1
ATOM 789 C C . PHE A 1 96 ? 0.016 2.890 -17.027 1.00 94.69 96 PHE A C 1
ATOM 791 O O . PHE A 1 96 ? -1.154 2.670 -16.709 1.00 94.69 96 PHE A O 1
ATOM 798 N N . ASN A 1 97 ? 1.003 2.898 -16.133 1.00 95.06 97 ASN A N 1
ATOM 799 C CA . ASN A 1 97 ? 0.777 2.746 -14.708 1.00 95.06 97 ASN A CA 1
ATOM 800 C C . ASN A 1 97 ? 0.482 4.103 -14.063 1.00 95.06 97 ASN A C 1
ATOM 802 O O . ASN A 1 97 ? 1.331 4.991 -14.008 1.00 95.06 97 ASN A O 1
ATOM 806 N N . PHE A 1 98 ? -0.730 4.247 -13.537 1.00 95.56 98 PHE A N 1
ATOM 807 C CA . PHE A 1 98 ? -1.181 5.468 -12.864 1.00 95.56 98 PHE A CA 1
ATOM 808 C C . PHE A 1 98 ? -1.424 5.261 -11.368 1.00 95.56 98 PHE A C 1
ATOM 810 O O . PHE A 1 98 ? -1.946 6.157 -10.699 1.00 95.56 98 PHE A O 1
ATOM 817 N N . ASP A 1 99 ? -1.045 4.096 -10.844 1.00 96.56 99 ASP A N 1
ATOM 818 C CA . ASP A 1 99 ? -1.344 3.714 -9.476 1.00 96.56 99 ASP A CA 1
ATOM 819 C C . ASP A 1 99 ? -0.525 4.531 -8.480 1.00 96.56 99 ASP A C 1
ATOM 821 O O . ASP A 1 99 ? 0.706 4.628 -8.548 1.00 96.56 99 ASP A O 1
ATOM 825 N N . LYS A 1 100 ? -1.234 5.111 -7.513 1.00 97.06 100 LYS A N 1
ATOM 826 C CA . LYS A 1 100 ? -0.655 5.939 -6.460 1.00 97.06 100 LYS A CA 1
ATOM 827 C C . LYS A 1 100 ? -1.287 5.610 -5.124 1.00 97.06 100 LYS A C 1
ATOM 829 O O . LYS A 1 100 ? -2.484 5.340 -5.039 1.00 97.06 100 LYS A O 1
ATOM 834 N N . LEU A 1 101 ? -0.477 5.690 -4.076 1.00 96.88 101 LEU A N 1
ATOM 835 C CA . LEU A 1 101 ? -0.958 5.554 -2.707 1.00 96.88 101 LEU A CA 1
ATOM 836 C C . LEU A 1 101 ? -1.839 6.756 -2.330 1.00 96.88 101 LEU A C 1
ATOM 838 O O . LEU A 1 101 ? -1.549 7.892 -2.712 1.00 96.88 101 LEU A O 1
ATOM 842 N N . ASN A 1 102 ? -2.902 6.507 -1.565 1.00 95.88 102 ASN A N 1
ATOM 843 C CA . ASN A 1 102 ? -3.908 7.507 -1.190 1.00 95.88 102 ASN A CA 1
ATOM 844 C C . ASN A 1 102 ? -4.086 7.661 0.330 1.00 95.88 102 ASN A C 1
ATOM 846 O O . ASN A 1 102 ? -5.129 8.127 0.782 1.00 95.88 102 ASN A O 1
ATOM 850 N N . GLY A 1 103 ? -3.083 7.262 1.113 1.00 95.81 103 GLY A N 1
ATOM 851 C CA . GLY A 1 103 ? -3.114 7.350 2.567 1.00 95.81 103 GLY A CA 1
ATOM 852 C C . GLY A 1 103 ? -3.314 8.773 3.087 1.00 95.81 103 GLY A C 1
ATOM 853 O O . GLY A 1 103 ? -2.828 9.742 2.504 1.00 95.81 103 GLY A O 1
ATOM 854 N N . GLU A 1 104 ? -3.998 8.889 4.223 1.00 97.31 104 GLU A N 1
ATOM 855 C CA . GLU A 1 104 ? -4.316 10.167 4.880 1.00 97.31 104 GLU A CA 1
ATOM 856 C C . GLU A 1 104 ? -3.891 10.209 6.354 1.00 97.31 104 GLU A C 1
ATOM 858 O O . GLU A 1 104 ? -3.964 11.256 6.998 1.00 97.31 104 GLU A O 1
ATOM 863 N N . PHE A 1 105 ? -3.428 9.092 6.917 1.00 98.12 105 PHE A N 1
ATOM 864 C CA . PHE A 1 105 ? -3.042 9.039 8.321 1.00 98.12 105 PHE A CA 1
ATOM 865 C C . PHE A 1 105 ? -1.735 9.784 8.565 1.00 98.12 105 PHE A C 1
ATOM 867 O O . PHE A 1 105 ? -0.746 9.610 7.846 1.00 98.12 105 PHE A O 1
ATOM 874 N N . SER A 1 106 ? -1.694 10.545 9.659 1.00 97.31 106 SER A N 1
ATOM 875 C CA . SER A 1 106 ? -0.433 11.092 10.169 1.00 97.31 106 SER A CA 1
ATOM 876 C C . SER A 1 106 ? 0.577 9.970 10.447 1.00 97.31 106 SER A C 1
ATOM 878 O O . SER A 1 106 ? 0.201 8.823 10.685 1.00 97.31 106 SER A O 1
ATOM 880 N N . GLU A 1 107 ? 1.873 10.282 10.458 1.00 95.25 107 GLU A N 1
ATOM 881 C CA . GLU A 1 107 ? 2.929 9.269 10.600 1.00 95.25 107 GLU A CA 1
ATOM 882 C C . GLU A 1 107 ? 2.753 8.377 11.845 1.00 95.25 107 GLU A C 1
ATOM 884 O O . GLU A 1 107 ? 2.845 7.152 11.764 1.00 95.25 107 GLU A O 1
ATOM 889 N N . ILE A 1 108 ? 2.443 8.973 13.001 1.00 96.75 108 ILE A N 1
ATOM 890 C CA . ILE A 1 108 ? 2.233 8.223 14.248 1.00 96.75 108 ILE A CA 1
ATOM 891 C C . ILE A 1 108 ? 0.963 7.367 14.165 1.00 96.75 108 ILE A C 1
ATOM 893 O O . ILE A 1 108 ? 0.955 6.231 14.640 1.00 96.75 108 ILE A O 1
ATOM 897 N N . GLN A 1 109 ? -0.106 7.896 13.567 1.00 97.00 109 GLN A N 1
ATOM 898 C CA . GLN A 1 109 ? -1.363 7.174 13.382 1.00 97.00 109 GLN A CA 1
ATOM 899 C C . GLN A 1 109 ? -1.170 5.963 12.466 1.00 97.00 109 GLN A C 1
ATOM 901 O O . GLN A 1 109 ? -1.534 4.859 12.854 1.00 97.00 109 GLN A O 1
ATOM 906 N N . ALA A 1 110 ? -0.510 6.139 11.319 1.00 97.44 110 ALA A N 1
ATOM 907 C CA . ALA A 1 110 ? -0.204 5.064 10.379 1.00 97.44 110 ALA A CA 1
ATOM 908 C C . ALA A 1 110 ? 0.621 3.944 11.025 1.00 97.44 110 ALA A C 1
ATOM 910 O O . ALA A 1 110 ? 0.256 2.773 10.932 1.00 97.44 110 ALA A O 1
ATOM 911 N N . LYS A 1 111 ? 1.683 4.305 11.757 1.00 97.12 111 LYS A N 1
ATOM 912 C CA . LYS A 1 111 ? 2.523 3.351 12.498 1.00 97.12 111 LYS A CA 1
ATOM 913 C C . LYS A 1 111 ? 1.737 2.576 13.547 1.00 97.12 111 LYS A C 1
ATOM 915 O O . LYS A 1 111 ? 1.932 1.375 13.703 1.00 97.12 111 LYS A O 1
ATOM 920 N N . ASN A 1 112 ? 0.880 3.254 14.306 1.00 96.19 112 ASN A N 1
ATOM 921 C CA . ASN A 1 112 ? 0.078 2.598 15.337 1.00 96.19 112 ASN A CA 1
ATOM 922 C C . ASN A 1 112 ? -0.993 1.691 14.724 1.00 96.19 112 ASN A C 1
ATOM 924 O O . ASN A 1 112 ? -1.184 0.581 15.216 1.00 96.19 112 ASN A O 1
ATOM 928 N N . PHE A 1 113 ? -1.625 2.128 13.634 1.00 96.88 113 PHE A N 1
ATOM 929 C CA . PHE A 1 113 ? -2.593 1.336 12.886 1.00 96.88 113 PHE A CA 1
ATOM 930 C C . PHE A 1 113 ? -1.948 0.059 12.336 1.00 96.88 113 PHE A C 1
ATOM 932 O O . PHE A 1 113 ? -2.418 -1.037 12.627 1.00 96.88 113 PHE A O 1
ATOM 939 N N . ALA A 1 114 ? -0.812 0.181 11.641 1.00 96.31 114 ALA A N 1
ATOM 940 C CA . ALA A 1 114 ? -0.098 -0.952 11.054 1.00 96.31 114 ALA A CA 1
ATOM 941 C C . ALA A 1 114 ? 0.507 -1.920 12.090 1.00 96.31 114 ALA A C 1
ATOM 943 O O . ALA A 1 114 ? 0.749 -3.080 11.782 1.00 96.31 114 ALA A O 1
ATOM 944 N N . LYS A 1 115 ? 0.745 -1.470 13.330 1.00 95.81 115 LYS A N 1
ATOM 945 C CA . LYS A 1 115 ? 1.171 -2.338 14.446 1.00 95.81 115 LYS A CA 1
ATOM 946 C C . LYS A 1 115 ? 0.037 -3.142 15.069 1.00 95.81 115 LYS A C 1
ATOM 948 O O . LYS A 1 115 ? 0.310 -4.081 15.818 1.00 95.81 115 LYS A O 1
ATOM 953 N N . ARG A 1 116 ? -1.204 -2.700 14.878 1.00 95.31 116 ARG A N 1
ATOM 954 C CA . ARG A 1 116 ? -2.381 -3.295 15.505 1.00 95.31 116 ARG A CA 1
ATOM 955 C C . ARG A 1 116 ? -3.157 -4.155 14.525 1.00 95.31 116 ARG A C 1
ATOM 957 O O . ARG A 1 116 ? -3.543 -5.256 14.900 1.00 95.31 116 ARG A O 1
ATOM 964 N N . TYR A 1 117 ? -3.356 -3.673 13.306 1.00 96.44 117 TYR A N 1
ATOM 965 C CA . TYR A 1 117 ? -4.215 -4.324 12.332 1.00 96.44 117 TYR A CA 1
ATOM 966 C C . TYR A 1 117 ? -3.423 -4.989 11.215 1.00 96.44 117 TYR A C 1
ATOM 968 O O . TYR A 1 117 ? -2.426 -4.454 10.736 1.00 96.44 117 TYR A O 1
ATOM 976 N N . GLU A 1 118 ? -3.937 -6.120 10.753 1.00 95.38 118 GLU A N 1
ATOM 977 C CA . GLU A 1 118 ? -3.517 -6.789 9.527 1.00 95.38 118 GLU A CA 1
ATOM 978 C C . GLU A 1 118 ? -4.686 -6.820 8.540 1.00 95.38 118 GLU A C 1
ATOM 980 O O . GLU A 1 118 ? -5.838 -6.986 8.940 1.00 95.38 118 GLU A O 1
ATOM 985 N N . VAL A 1 119 ? -4.409 -6.666 7.245 1.00 95.25 119 VAL A N 1
ATOM 986 C CA . VAL A 1 119 ? -5.426 -6.827 6.196 1.00 95.25 119 VAL A CA 1
ATOM 987 C C . VAL A 1 119 ? -5.454 -8.292 5.782 1.00 95.25 119 VAL A C 1
ATOM 989 O O . VAL A 1 119 ? -4.523 -8.781 5.147 1.00 95.25 119 VAL A O 1
ATOM 992 N N . ILE A 1 120 ? -6.533 -8.989 6.133 1.00 94.62 120 ILE A N 1
ATOM 993 C CA . ILE A 1 120 ? -6.726 -10.407 5.799 1.00 94.62 120 ILE A CA 1
ATOM 994 C C . ILE A 1 120 ? -7.293 -10.559 4.393 1.00 94.62 120 ILE A C 1
ATOM 996 O O . ILE A 1 120 ? -6.927 -11.466 3.648 1.00 94.62 120 ILE A O 1
ATOM 1000 N N . PHE A 1 121 ? -8.207 -9.663 4.030 1.00 92.56 121 PHE A N 1
ATOM 1001 C CA . PHE A 1 121 ? -8.874 -9.681 2.740 1.00 92.56 121 PHE A CA 1
ATOM 1002 C C . PHE A 1 121 ? -9.271 -8.267 2.340 1.00 92.56 121 PHE A C 1
ATOM 1004 O O . PHE A 1 121 ? -9.750 -7.491 3.167 1.00 92.56 121 PHE A O 1
ATOM 1011 N N . HIS A 1 122 ? -9.118 -7.956 1.059 1.00 92.88 122 HIS A N 1
ATOM 1012 C CA . HIS A 1 122 ? -9.621 -6.728 0.474 1.00 92.88 122 HIS A CA 1
ATOM 1013 C C . HIS A 1 122 ? -10.299 -7.033 -0.855 1.00 92.88 122 HIS A C 1
ATOM 1015 O O . HIS A 1 122 ? -9.733 -7.701 -1.720 1.00 92.88 122 HIS A O 1
ATOM 1021 N N . GLN A 1 123 ? -11.509 -6.514 -1.005 1.00 91.44 123 GLN A N 1
ATOM 1022 C CA . GLN A 1 123 ? -12.232 -6.471 -2.257 1.00 91.44 123 GLN A CA 1
ATOM 1023 C C . GLN A 1 123 ? -12.293 -5.005 -2.718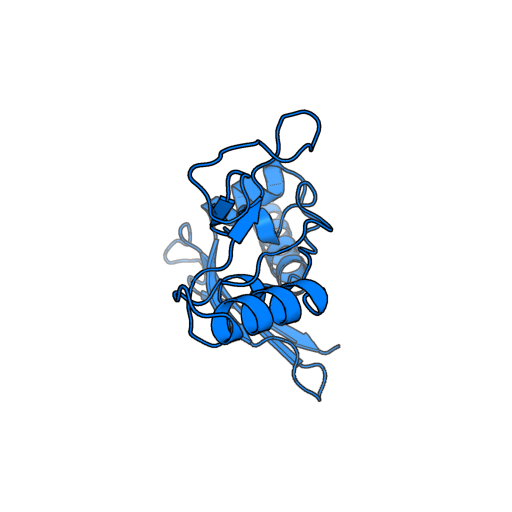 1.00 91.44 123 GLN A C 1
ATOM 1025 O O . GLN A 1 123 ? -13.032 -4.217 -2.117 1.00 91.44 123 GLN A O 1
ATOM 1030 N N . PRO A 1 124 ? -11.528 -4.633 -3.763 1.00 89.38 124 PRO A N 1
ATOM 1031 C CA . PRO A 1 124 ? -11.550 -3.283 -4.324 1.00 89.38 124 PRO A CA 1
ATOM 1032 C C . PRO A 1 124 ? -12.869 -3.003 -5.040 1.00 89.38 124 PRO A C 1
ATOM 1034 O O . PRO A 1 124 ? -13.537 -3.938 -5.474 1.00 89.38 124 PRO A O 1
ATOM 1037 N N . ASN A 1 125 ? -13.231 -1.724 -5.178 1.00 88.06 125 ASN A N 1
ATOM 1038 C CA . ASN A 1 125 ? -14.544 -1.273 -5.659 1.00 88.06 125 ASN A CA 1
ATOM 1039 C C . ASN A 1 125 ? -15.076 -2.075 -6.863 1.00 88.06 125 ASN A C 1
ATOM 1041 O O . ASN A 1 125 ? -14.472 -2.100 -7.934 1.00 88.06 125 ASN A O 1
ATOM 1045 N N . THR A 1 126 ? -16.247 -2.693 -6.699 1.00 89.31 126 THR A N 1
ATOM 1046 C CA . THR A 1 126 ? -16.986 -3.305 -7.807 1.00 89.31 126 THR A CA 1
ATOM 1047 C C . THR A 1 126 ? -17.632 -2.237 -8.690 1.00 89.31 126 THR A C 1
ATOM 1049 O O . THR A 1 126 ? -17.730 -1.062 -8.332 1.00 89.31 126 THR A O 1
ATOM 1052 N N . THR A 1 127 ? -18.199 -2.668 -9.818 1.00 89.62 127 THR A N 1
ATOM 1053 C CA . THR A 1 127 ? -19.037 -1.823 -10.683 1.00 89.62 127 THR A CA 1
ATOM 1054 C C . THR A 1 127 ? -20.260 -1.235 -9.975 1.00 89.62 127 THR A C 1
ATOM 1056 O O . THR A 1 127 ? -20.816 -0.254 -10.456 1.00 89.62 127 THR A O 1
ATOM 1059 N N . SER A 1 128 ? -20.694 -1.812 -8.849 1.00 89.00 128 SER A N 1
ATOM 1060 C CA . SER A 1 128 ? -21.784 -1.274 -8.027 1.00 89.00 128 SER A CA 1
ATOM 1061 C C . SER A 1 128 ? -21.306 -0.274 -6.968 1.00 89.00 128 SER A C 1
ATOM 1063 O O . SER A 1 128 ? -22.092 0.092 -6.101 1.00 89.00 128 SER A O 1
ATOM 1065 N N . GLY A 1 129 ? -20.021 0.098 -6.972 1.00 87.25 129 GLY A N 1
ATOM 1066 C CA . GLY A 1 129 ? -19.420 0.981 -5.969 1.00 87.25 129 GLY A CA 1
ATOM 1067 C C . GLY A 1 129 ? -19.145 0.310 -4.621 1.00 87.25 129 GLY A C 1
ATOM 1068 O O . GLY A 1 129 ? -18.754 0.994 -3.676 1.00 87.25 129 GLY A O 1
ATOM 1069 N N . PHE A 1 130 ? -19.342 -1.009 -4.509 1.00 90.44 130 PHE A N 1
ATOM 1070 C CA . PHE A 1 130 ? -19.148 -1.751 -3.265 1.00 90.44 130 PHE A CA 1
ATOM 1071 C C . PHE A 1 130 ? -17.682 -2.140 -3.074 1.00 90.44 130 PHE A C 1
ATOM 1073 O O . PHE A 1 130 ? -17.066 -2.677 -3.994 1.00 90.44 130 PHE A O 1
ATOM 1080 N N . SER A 1 131 ? -17.147 -1.939 -1.875 1.00 90.69 131 SER A N 1
ATOM 1081 C CA . SER A 1 131 ? -15.868 -2.503 -1.438 1.00 90.69 131 SER A CA 1
ATOM 1082 C C . SER A 1 131 ? -15.952 -3.014 -0.009 1.00 90.69 131 SER A C 1
ATOM 1084 O O . SER A 1 131 ? -16.782 -2.578 0.795 1.00 90.69 131 SER A O 1
ATOM 1086 N N . ALA A 1 132 ? -15.071 -3.957 0.306 1.00 93.38 132 ALA A N 1
ATOM 1087 C CA . ALA A 1 132 ? -14.994 -4.553 1.625 1.00 93.38 132 ALA A CA 1
ATOM 1088 C C . ALA A 1 132 ? -13.542 -4.816 2.012 1.00 93.38 132 ALA A C 1
ATOM 1090 O O . ALA A 1 132 ? -12.765 -5.346 1.220 1.00 93.38 132 ALA A O 1
ATOM 1091 N N . THR A 1 133 ? -13.188 -4.500 3.254 1.00 95.31 133 THR A N 1
ATOM 1092 C CA . THR A 1 133 ? -11.890 -4.871 3.829 1.00 95.31 133 THR A CA 1
ATOM 1093 C C . THR A 1 133 ? -12.106 -5.606 5.139 1.00 95.31 133 THR A C 1
ATOM 1095 O O . THR A 1 133 ? -12.874 -5.154 5.988 1.00 95.31 133 THR A O 1
ATOM 1098 N N . LEU A 1 134 ? -11.447 -6.751 5.298 1.00 95.31 134 LEU A N 1
ATOM 1099 C CA . LEU A 1 134 ? -11.418 -7.516 6.536 1.00 95.31 134 LEU A CA 1
ATOM 1100 C C . LEU A 1 134 ? -10.088 -7.267 7.241 1.00 95.31 134 LEU A C 1
ATOM 1102 O O . LEU A 1 134 ? -9.031 -7.656 6.737 1.00 95.31 134 LEU A O 1
ATOM 1106 N N . PHE A 1 135 ? -10.164 -6.649 8.412 1.00 96.06 135 PHE A N 1
ATOM 1107 C CA . PHE A 1 135 ? -9.026 -6.426 9.289 1.00 96.06 135 PHE A CA 1
ATOM 1108 C C . PHE A 1 135 ? -8.995 -7.472 10.399 1.00 96.06 135 PHE A C 1
ATOM 1110 O O . PHE A 1 135 ? -10.043 -7.850 10.925 1.00 96.06 135 PHE A O 1
ATOM 1117 N N . TYR A 1 136 ? -7.797 -7.899 10.774 1.00 94.38 136 TYR A N 1
ATOM 1118 C CA . TYR A 1 136 ? -7.537 -8.676 11.980 1.00 94.38 136 TYR A CA 1
ATOM 1119 C C . TYR A 1 136 ? -6.842 -7.788 13.014 1.00 94.38 136 TYR A C 1
ATOM 1121 O O . TYR A 1 136 ? -5.822 -7.171 12.705 1.00 94.38 136 TYR A O 1
ATOM 1129 N N . ASP A 1 137 ? -7.400 -7.689 14.220 1.00 94.38 137 ASP A N 1
ATOM 1130 C CA . ASP A 1 137 ? -6.808 -6.938 15.330 1.00 94.38 137 ASP A CA 1
ATOM 1131 C C . ASP A 1 137 ? -5.869 -7.847 16.134 1.00 94.38 137 ASP A C 1
ATOM 1133 O O . ASP A 1 137 ? -6.288 -8.635 16.980 1.00 94.38 137 ASP A O 1
ATOM 1137 N N . THR A 1 138 ? -4.564 -7.690 15.914 1.00 90.62 138 THR A N 1
ATOM 1138 C CA . THR A 1 138 ? -3.500 -8.457 16.588 1.00 90.62 138 THR A CA 1
ATOM 1139 C C . THR A 1 138 ? -3.403 -8.191 18.095 1.00 90.62 138 THR A C 1
ATOM 1141 O O . THR A 1 138 ? -2.616 -8.837 18.797 1.00 90.62 138 THR A O 1
ATOM 1144 N N . LYS A 1 139 ? -4.147 -7.201 18.605 1.00 87.62 139 LYS A N 1
ATOM 1145 C CA . LYS A 1 139 ? -4.214 -6.828 20.021 1.00 87.62 139 LYS A CA 1
ATOM 1146 C C . LYS A 1 139 ? -5.590 -7.090 20.632 1.00 87.62 139 LYS A C 1
ATOM 1148 O O . LYS A 1 139 ? -5.768 -6.759 21.806 1.00 87.62 139 LYS A O 1
ATOM 1153 N N . ALA A 1 140 ? -6.522 -7.687 19.885 1.00 83.19 140 ALA A N 1
ATOM 1154 C CA . ALA A 1 140 ? -7.816 -8.086 20.416 1.00 83.19 140 ALA A CA 1
ATOM 1155 C C . ALA A 1 140 ? -7.643 -9.041 21.603 1.00 83.19 140 ALA A C 1
ATOM 1157 O O . ALA A 1 140 ? -6.815 -9.956 21.597 1.00 83.19 140 ALA A O 1
ATOM 1158 N N . THR A 1 141 ? -8.430 -8.813 22.649 1.00 78.38 141 THR A N 1
ATOM 1159 C CA . THR A 1 141 ? -8.587 -9.768 23.747 1.00 78.38 141 THR A CA 1
ATOM 1160 C C . THR A 1 141 ? -9.844 -10.604 23.525 1.00 78.38 141 THR A C 1
ATOM 1162 O O . THR A 1 141 ? -10.652 -10.289 22.661 1.00 78.38 141 THR A O 1
ATOM 1165 N N . SER A 1 142 ? -10.096 -11.623 24.355 1.00 71.56 142 SER A N 1
ATOM 1166 C CA . SER A 1 142 ? -11.311 -12.459 24.260 1.00 71.56 142 SER A CA 1
ATOM 1167 C C . SER A 1 142 ? -12.645 -11.702 24.394 1.00 71.56 142 SER A C 1
ATOM 1169 O O . SER A 1 142 ? -13.713 -12.303 24.284 1.00 71.56 142 SER A O 1
ATOM 1171 N N . LYS A 1 143 ? -12.601 -10.396 24.679 1.00 68.69 143 LYS A N 1
ATOM 1172 C CA . LYS A 1 143 ? -13.755 -9.497 24.776 1.00 68.69 143 LYS A CA 1
ATOM 1173 C C . LYS A 1 143 ? -13.930 -8.599 23.546 1.00 68.69 143 LYS A C 1
ATOM 1175 O O . LYS A 1 143 ? -14.947 -7.914 23.467 1.00 68.69 143 LYS A O 1
ATOM 1180 N N . ASP A 1 144 ? -12.966 -8.595 22.629 1.00 70.25 144 ASP A N 1
ATOM 1181 C CA . ASP A 1 144 ? -12.932 -7.748 21.441 1.00 70.25 144 ASP A CA 1
ATOM 1182 C C . ASP A 1 144 ? -13.165 -8.601 20.181 1.00 70.25 144 ASP A C 1
ATOM 1184 O O . ASP A 1 144 ? -12.787 -9.774 20.151 1.00 70.25 144 ASP A O 1
ATOM 1188 N N . PRO A 1 145 ? -13.794 -8.054 19.128 1.00 72.69 145 PRO A N 1
ATOM 1189 C CA . PRO A 1 145 ? -13.869 -8.745 17.850 1.00 72.69 145 PRO A CA 1
ATOM 1190 C C . PRO A 1 145 ? -12.467 -8.849 17.238 1.00 72.69 145 PRO A C 1
ATOM 1192 O O . PRO A 1 145 ? -11.867 -7.843 16.872 1.00 72.69 145 PRO A O 1
ATOM 1195 N N . GLU A 1 146 ? -11.960 -10.073 17.102 1.00 84.12 146 GLU A N 1
ATOM 1196 C CA . GLU A 1 146 ? -10.660 -10.349 16.472 1.00 84.12 146 GLU A CA 1
ATOM 1197 C C . GLU A 1 146 ? -10.646 -9.966 14.985 1.00 84.12 146 GLU A C 1
ATOM 1199 O O . GLU A 1 146 ? -9.633 -9.507 14.466 1.00 84.12 146 GLU A O 1
ATOM 1204 N N . TYR A 1 147 ? -11.789 -10.115 14.310 1.00 88.44 147 TYR A N 1
ATOM 1205 C CA . TYR A 1 147 ? -11.968 -9.803 12.896 1.00 88.44 147 TYR A CA 1
ATOM 1206 C C . TYR A 1 147 ? -13.015 -8.710 12.724 1.00 88.44 147 TYR A C 1
ATOM 1208 O O . TYR A 1 147 ? -14.143 -8.830 13.206 1.00 88.44 147 TYR A O 1
ATOM 1216 N N . ILE A 1 148 ? -12.655 -7.654 11.999 1.00 90.81 148 ILE A N 1
ATOM 1217 C CA . ILE A 1 148 ? -13.503 -6.484 11.792 1.00 90.81 148 ILE A CA 1
ATOM 1218 C C . ILE A 1 148 ? -13.640 -6.240 10.293 1.00 90.81 148 ILE A C 1
ATOM 1220 O O . ILE A 1 148 ? -12.668 -5.940 9.603 1.00 90.81 148 ILE A O 1
ATOM 1224 N N . SER A 1 149 ? -14.865 -6.363 9.785 1.00 88.75 149 SER A N 1
ATOM 1225 C CA . SER A 1 149 ? -15.181 -6.047 8.393 1.00 88.75 149 SER A CA 1
ATOM 1226 C C . SER A 1 149 ? -15.626 -4.594 8.264 1.00 88.75 149 SER A C 1
ATOM 1228 O O . SER A 1 149 ? -16.482 -4.132 9.017 1.00 88.75 149 SER A O 1
ATOM 1230 N N . GLN A 1 150 ? -15.049 -3.889 7.297 1.00 92.69 150 GLN A N 1
ATOM 1231 C CA . GLN A 1 150 ? -15.461 -2.554 6.888 1.00 92.69 150 GLN A CA 1
ATOM 1232 C C . GLN A 1 150 ? -16.058 -2.635 5.492 1.00 92.69 150 GLN A C 1
ATOM 1234 O O . GLN A 1 150 ? -15.392 -3.090 4.561 1.00 92.69 150 GLN A O 1
ATOM 1239 N N . LEU A 1 151 ? -17.314 -2.211 5.371 1.00 89.94 151 LEU A N 1
ATOM 1240 C CA . LEU A 1 151 ? -18.067 -2.207 4.124 1.00 89.94 151 LEU A CA 1
ATOM 1241 C C . LEU A 1 151 ? -18.265 -0.771 3.661 1.00 89.94 151 LEU A C 1
ATOM 1243 O O . LEU A 1 151 ? -18.673 0.090 4.443 1.00 89.94 151 LEU A O 1
ATOM 1247 N N . ARG A 1 152 ? -18.027 -0.538 2.377 1.00 85.06 152 ARG A N 1
ATOM 1248 C CA . ARG A 1 152 ? -18.211 0.753 1.729 1.00 85.06 152 ARG A CA 1
ATOM 1249 C C . ARG A 1 152 ? -19.117 0.590 0.517 1.00 85.06 152 ARG A C 1
ATOM 1251 O O . ARG A 1 152 ? -19.012 -0.381 -0.227 1.00 85.06 152 ARG A O 1
ATOM 1258 N N . VAL A 1 153 ? -19.983 1.576 0.314 1.00 81.62 153 VAL A N 1
ATOM 1259 C CA . VAL A 1 153 ? -20.752 1.769 -0.918 1.00 81.62 153 VAL A CA 1
ATOM 1260 C C . VAL A 1 153 ? -20.472 3.194 -1.383 1.00 81.62 153 VAL A C 1
ATOM 1262 O O . VAL A 1 153 ? -20.617 4.129 -0.594 1.00 81.62 153 VAL A O 1
ATOM 1265 N N . SER A 1 154 ? -19.980 3.327 -2.612 1.00 74.56 154 SER A N 1
ATOM 1266 C CA . SER A 1 154 ? -19.579 4.589 -3.251 1.00 74.56 154 SER A CA 1
ATOM 1267 C C . SER A 1 154 ? -20.673 5.126 -4.157 1.00 74.56 154 SER A C 1
ATOM 1269 O O . SER A 1 154 ? -21.324 4.288 -4.818 1.00 74.56 154 SER A O 1
#

Foldseek 3Di:
DVVVVVVVVLVVLVQLLQPWDPVLQADPVRHGWWFFDADPVRDFAAQCVDPVRTDIDTDAQLCQAEPVQFFGFIADDQDDDDDPVSVVVRVVCRVPGRDGRHHDDYNVRSVVCRVFKDWPDWDPQDPQQKIKTKIAGPPDDPVGPRIDMHIDHD